Protein AF-A0A0F9YN33-F1 (afdb_monomer)

Structure (mmCIF, N/CA/C/O backbone):
data_AF-A0A0F9YN33-F1
#
_entry.id   AF-A0A0F9YN33-F1
#
loop_
_atom_site.group_PDB
_atom_site.id
_atom_site.type_symbol
_atom_site.label_atom_id
_atom_site.label_alt_id
_atom_site.label_comp_id
_atom_site.label_asym_id
_atom_site.label_entity_id
_atom_site.label_seq_id
_atom_site.pdbx_PDB_ins_code
_atom_site.Cartn_x
_atom_site.Cartn_y
_atom_site.Cartn_z
_atom_site.occupancy
_atom_site.B_iso_or_equiv
_atom_site.auth_seq_id
_atom_site.auth_comp_id
_atom_site.auth_asym_id
_atom_site.auth_atom_id
_atom_site.pdbx_PDB_model_num
ATOM 1 N N . MET A 1 1 ? -13.866 -19.639 -6.306 1.00 60.94 1 MET A N 1
ATOM 2 C CA . MET A 1 1 ? -13.387 -18.343 -5.799 1.00 60.94 1 MET A CA 1
ATOM 3 C C . MET A 1 1 ? -12.127 -18.036 -6.571 1.00 60.94 1 MET A C 1
ATOM 5 O O . MET A 1 1 ? -11.219 -18.865 -6.555 1.00 60.94 1 MET A O 1
ATOM 9 N N . GLY A 1 2 ? -12.135 -16.967 -7.358 1.00 69.94 2 GLY A N 1
ATOM 10 C CA . GLY A 1 2 ? -10.915 -16.456 -7.958 1.00 69.94 2 GLY A CA 1
ATOM 11 C C . GLY A 1 2 ? -10.079 -15.758 -6.890 1.00 69.94 2 GLY A C 1
ATOM 12 O O . GLY A 1 2 ? -10.547 -15.449 -5.798 1.00 69.94 2 GLY A O 1
ATOM 13 N N . TYR A 1 3 ? -8.806 -15.542 -7.192 1.00 72.69 3 TYR A N 1
ATOM 14 C CA . TYR A 1 3 ? -7.944 -14.744 -6.324 1.00 72.69 3 TYR A CA 1
ATOM 15 C C . TYR A 1 3 ? -8.376 -13.265 -6.312 1.00 72.69 3 TYR A C 1
ATOM 17 O O . TYR A 1 3 ? -8.314 -12.627 -5.275 1.00 72.69 3 TYR A O 1
ATOM 25 N N . TRP A 1 4 ? -8.877 -12.760 -7.445 1.00 75.88 4 TRP A N 1
ATOM 26 C CA . TRP A 1 4 ? -9.231 -11.352 -7.686 1.00 75.88 4 TRP A CA 1
ATOM 27 C C . TRP A 1 4 ? -10.620 -10.929 -7.185 1.00 75.88 4 TRP A C 1
ATOM 29 O O . TRP A 1 4 ? -10.984 -9.771 -7.305 1.00 75.88 4 TRP A O 1
ATOM 39 N N . ASP A 1 5 ? -11.430 -11.861 -6.688 1.00 83.75 5 ASP A N 1
ATOM 40 C CA . ASP A 1 5 ? -12.783 -11.599 -6.180 1.00 83.75 5 ASP A CA 1
ATOM 41 C C . ASP A 1 5 ? -12.972 -12.183 -4.771 1.00 83.75 5 ASP A C 1
ATOM 43 O O . ASP A 1 5 ? -14.092 -12.410 -4.305 1.00 83.75 5 ASP A O 1
ATOM 47 N N . ALA A 1 6 ? -11.869 -12.487 -4.085 1.00 83.56 6 ALA A N 1
ATOM 48 C CA . ALA A 1 6 ? -11.894 -13.182 -2.809 1.00 83.56 6 ALA A CA 1
ATOM 49 C C . ALA A 1 6 ? -12.526 -12.322 -1.703 1.00 83.56 6 ALA A C 1
ATOM 51 O O . ALA A 1 6 ? -13.324 -12.842 -0.918 1.00 83.56 6 ALA A O 1
ATOM 52 N N . THR A 1 7 ? -12.240 -11.015 -1.670 1.00 84.62 7 THR A N 1
ATOM 53 C CA . THR A 1 7 ? -12.867 -10.092 -0.707 1.00 84.62 7 THR A CA 1
ATOM 54 C C . THR A 1 7 ? -14.360 -9.947 -0.968 1.00 84.62 7 THR A C 1
ATOM 56 O O . THR A 1 7 ? -15.157 -10.096 -0.042 1.00 84.62 7 THR A O 1
ATOM 59 N N . ASP A 1 8 ? -14.753 -9.722 -2.221 1.00 86.50 8 ASP A N 1
ATOM 60 C CA . ASP A 1 8 ? -16.157 -9.531 -2.595 1.00 86.50 8 ASP A CA 1
ATOM 61 C C . ASP A 1 8 ? -16.991 -10.775 -2.293 1.00 86.50 8 ASP A C 1
ATOM 63 O O . ASP A 1 8 ? -18.063 -10.689 -1.691 1.00 86.50 8 ASP A O 1
ATOM 67 N N . ASN A 1 9 ? -16.469 -11.956 -2.629 1.00 87.81 9 ASN A N 1
ATOM 68 C CA . ASN A 1 9 ? -17.125 -13.217 -2.311 1.00 87.81 9 ASN A CA 1
ATOM 69 C C . ASN A 1 9 ? -17.228 -13.444 -0.791 1.00 87.81 9 ASN A C 1
ATOM 71 O O . ASN A 1 9 ? -18.247 -13.955 -0.319 1.00 87.81 9 ASN A O 1
ATOM 75 N N . PHE A 1 10 ? -16.207 -13.058 -0.011 1.00 88.75 10 PHE A N 1
ATOM 76 C CA . PHE A 1 10 ? -16.274 -13.122 1.452 1.00 88.75 10 PHE A CA 1
ATOM 77 C C . PHE A 1 10 ? -17.386 -12.213 1.987 1.00 88.75 10 PHE A C 1
ATOM 79 O O . PHE A 1 10 ? -18.245 -12.672 2.740 1.00 88.75 10 PHE A O 1
ATOM 86 N N . LEU A 1 11 ? -17.400 -10.945 1.564 1.00 88.06 11 LEU A N 1
ATOM 87 C CA . LEU A 1 11 ? -18.374 -9.948 2.008 1.00 88.06 11 LEU A CA 1
ATOM 88 C C . LEU A 1 11 ? -19.805 -10.322 1.604 1.00 88.06 11 LEU A C 1
ATOM 90 O O . LEU A 1 11 ? -20.734 -10.162 2.397 1.00 88.06 11 LEU A O 1
ATOM 94 N N . ALA A 1 12 ? -19.995 -10.882 0.409 1.00 90.88 12 ALA A N 1
ATOM 95 C CA . ALA A 1 12 ? -21.288 -11.400 -0.025 1.00 90.88 12 ALA A CA 1
ATOM 96 C C . ALA A 1 12 ? -21.786 -12.531 0.894 1.00 90.88 12 ALA A C 1
ATOM 98 O O . ALA A 1 12 ? -22.965 -12.566 1.252 1.00 90.88 12 ALA A O 1
ATOM 99 N N . GLY A 1 13 ? -20.891 -13.426 1.325 1.00 90.31 13 GLY A N 1
ATOM 100 C CA . GLY A 1 13 ? -21.218 -14.527 2.236 1.00 90.31 13 GLY A CA 1
ATOM 101 C C . GLY A 1 13 ? -21.436 -14.106 3.694 1.00 90.31 13 GLY A C 1
ATOM 102 O O . GLY A 1 13 ? -22.156 -14.782 4.429 1.00 90.31 13 G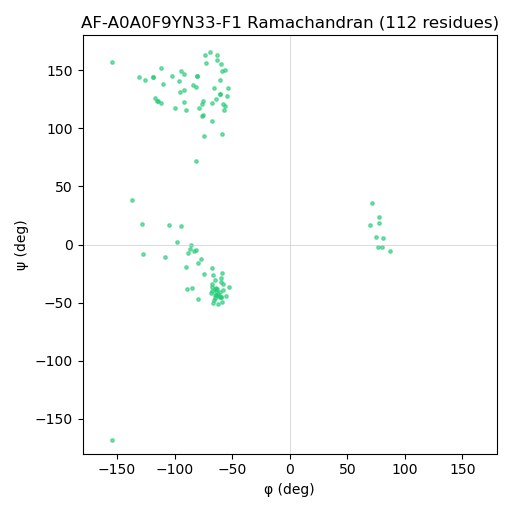LY A O 1
ATOM 103 N N . SER A 1 14 ? -20.846 -12.992 4.126 1.00 88.75 14 SER A N 1
ATOM 104 C CA . SER A 1 14 ? -20.881 -12.517 5.516 1.00 88.75 14 SER A CA 1
ATOM 105 C C . SER A 1 14 ? -21.937 -11.438 5.789 1.00 88.75 14 SER A C 1
ATOM 107 O O . SER A 1 14 ? -22.035 -10.940 6.916 1.00 88.75 14 SER A O 1
ATOM 109 N N . GLY A 1 15 ? -22.734 -11.067 4.781 1.00 90.31 15 GLY A N 1
ATOM 110 C CA . GLY A 1 15 ? -23.710 -9.980 4.884 1.00 90.31 15 GLY A CA 1
ATOM 111 C C . GLY A 1 15 ? -23.053 -8.599 4.950 1.00 90.31 15 GLY A C 1
ATOM 112 O O . GLY A 1 15 ? -23.526 -7.731 5.680 1.00 90.31 15 GLY A O 1
ATOM 113 N N . GLY A 1 16 ? -21.943 -8.419 4.231 1.00 86.31 16 GLY A N 1
ATOM 114 C CA . GLY A 1 16 ? -21.188 -7.169 4.143 1.00 86.31 16 GLY A CA 1
ATOM 115 C C . GLY A 1 16 ? -20.240 -6.914 5.312 1.00 86.31 16 GLY A C 1
ATOM 116 O O . GLY A 1 16 ? -19.654 -5.839 5.377 1.00 86.31 16 GLY A O 1
ATOM 117 N N . ARG A 1 17 ? -20.083 -7.873 6.232 1.00 88.25 17 ARG A N 1
ATOM 118 C CA . ARG A 1 17 ? -19.192 -7.727 7.389 1.00 88.25 17 ARG A CA 1
ATOM 119 C C . ARG A 1 17 ? -17.832 -8.353 7.156 1.00 88.25 17 ARG A C 1
ATOM 121 O O . ARG A 1 17 ? -17.731 -9.455 6.619 1.00 88.25 17 ARG A O 1
ATOM 128 N N . GLY A 1 18 ? -16.785 -7.701 7.626 1.00 87.38 18 GLY A N 1
ATOM 129 C CA . GLY A 1 18 ? -15.458 -8.290 7.633 1.00 87.38 18 GLY A CA 1
ATOM 130 C C . GLY A 1 18 ? -15.316 -9.447 8.636 1.00 87.38 18 GLY A C 1
ATOM 131 O O . GLY A 1 18 ? -16.154 -9.640 9.526 1.00 87.38 18 GLY A O 1
ATOM 132 N N . PRO A 1 19 ? -14.246 -10.249 8.514 1.00 90.00 19 PRO A N 1
ATOM 133 C CA . PRO A 1 19 ? -13.891 -11.255 9.505 1.00 90.00 19 PRO A CA 1
ATOM 134 C C . PRO A 1 19 ? -13.562 -10.602 10.854 1.00 90.00 19 PRO A C 1
ATOM 136 O O . PRO A 1 19 ? -13.200 -9.428 10.934 1.00 90.00 19 PRO A O 1
ATOM 139 N N . ARG A 1 20 ? -13.640 -11.380 11.937 1.00 88.81 20 ARG A N 1
ATOM 140 C CA . ARG A 1 20 ? -13.180 -10.931 13.258 1.00 88.81 20 ARG A CA 1
ATOM 141 C C . ARG A 1 20 ? -11.669 -11.099 13.378 1.00 88.81 20 ARG A C 1
ATOM 143 O O . ARG A 1 20 ? -11.132 -12.150 13.037 1.00 88.81 20 ARG A O 1
ATOM 150 N N . CYS A 1 21 ? -10.997 -10.090 13.915 1.00 83.44 21 CYS A N 1
ATOM 151 C CA . CYS A 1 21 ? -9.581 -10.155 14.228 1.00 83.44 21 CYS A CA 1
ATOM 152 C C . CYS A 1 21 ? -9.329 -11.219 15.306 1.00 83.44 21 CYS A C 1
ATOM 154 O O . CYS A 1 21 ? -9.905 -11.123 16.392 1.00 83.44 21 CYS A O 1
ATOM 156 N N 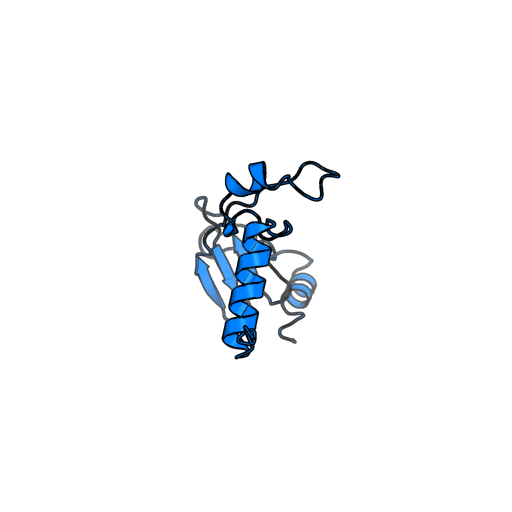. PRO A 1 22 ? -8.436 -12.196 15.079 1.00 80.50 22 PRO A N 1
ATOM 157 C CA . PRO A 1 22 ? -8.140 -13.232 16.067 1.00 80.50 22 PRO A CA 1
ATOM 158 C C . PRO A 1 22 ? -7.431 -12.690 17.318 1.00 80.50 22 PRO A C 1
ATOM 160 O O . PRO A 1 22 ? -7.456 -13.338 18.359 1.00 80.50 22 PRO A O 1
ATOM 163 N N . ALA A 1 23 ? -6.804 -11.510 17.240 1.00 79.44 23 ALA A N 1
ATOM 164 C CA . ALA A 1 23 ? -6.074 -10.921 18.361 1.00 79.44 23 ALA A CA 1
ATOM 165 C C . ALA A 1 23 ? -6.965 -10.118 19.324 1.00 79.44 23 ALA A C 1
ATOM 167 O O . ALA A 1 23 ? -6.722 -10.143 20.528 1.00 79.44 23 ALA A O 1
ATOM 168 N N . CYS A 1 24 ? -7.965 -9.387 18.821 1.00 83.25 24 CYS A N 1
ATOM 169 C CA . CYS A 1 24 ? -8.802 -8.503 19.648 1.00 83.25 24 CYS A CA 1
ATOM 170 C C . CYS A 1 24 ? -10.312 -8.731 19.513 1.00 83.25 24 CYS A C 1
ATOM 172 O O . CYS A 1 24 ? -11.075 -8.122 20.253 1.00 83.25 24 CYS A O 1
ATOM 174 N N . GLY A 1 25 ? -10.758 -9.563 18.571 1.00 86.50 25 GLY A N 1
ATOM 175 C CA . GLY A 1 25 ? -12.174 -9.829 18.319 1.00 86.50 25 GLY A CA 1
ATOM 176 C C . GLY A 1 25 ? -12.927 -8.734 17.556 1.00 86.50 25 GLY A C 1
ATOM 177 O O . GLY A 1 25 ? -14.104 -8.927 17.260 1.00 86.50 25 GLY A O 1
ATOM 178 N N . GLU A 1 26 ? -12.295 -7.613 17.202 1.00 86.75 26 GLU A N 1
ATOM 179 C CA . GLU A 1 26 ? -12.938 -6.541 16.425 1.00 86.75 26 GLU A CA 1
ATOM 180 C C . GLU A 1 26 ? -13.147 -6.925 14.960 1.00 86.75 26 GLU A C 1
ATOM 182 O O . GLU A 1 26 ? -12.461 -7.798 14.431 1.00 86.75 26 GLU A O 1
ATOM 187 N N . GLU A 1 27 ? -14.112 -6.286 14.304 1.00 86.00 27 GLU A N 1
ATOM 188 C CA . GLU A 1 27 ? -14.304 -6.443 12.861 1.00 86.00 27 GLU A CA 1
ATOM 189 C C . GLU A 1 27 ? -13.105 -5.867 12.092 1.00 86.00 27 GLU A C 1
ATOM 191 O O . GLU A 1 27 ? -1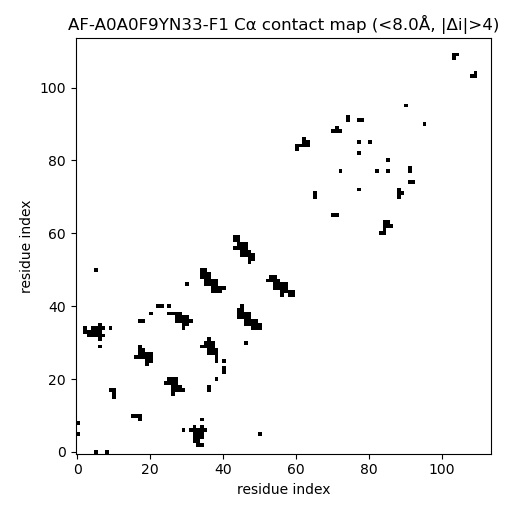2.585 -4.799 12.422 1.00 86.00 27 GLU A O 1
ATOM 196 N N . MET A 1 28 ? -12.631 -6.614 11.097 1.00 87.06 28 MET A N 1
ATOM 197 C CA . MET A 1 28 ? -11.556 -6.195 10.201 1.00 87.06 28 MET A CA 1
ATOM 198 C C . MET A 1 28 ? -12.137 -5.564 8.939 1.00 87.06 28 MET A C 1
ATOM 200 O O . MET A 1 28 ? -13.201 -5.965 8.480 1.00 87.06 28 MET A O 1
ATOM 204 N N . PHE A 1 29 ? -11.428 -4.611 8.345 1.00 88.12 29 PHE A N 1
ATOM 205 C CA . PHE A 1 29 ? -11.883 -3.905 7.146 1.00 88.12 29 PHE A CA 1
ATOM 206 C C . PHE A 1 29 ? -11.173 -4.444 5.906 1.00 88.12 29 PHE A C 1
ATOM 208 O O . PHE A 1 29 ? -10.007 -4.816 6.016 1.00 88.12 29 PHE A O 1
ATOM 215 N N . PRO A 1 30 ? -11.827 -4.514 4.739 1.00 86.50 30 PRO A N 1
ATOM 216 C CA . PRO A 1 30 ? -11.162 -4.942 3.513 1.00 86.50 30 PRO A CA 1
ATOM 217 C C . PRO A 1 30 ? -10.003 -3.994 3.168 1.00 86.50 30 PRO A C 1
ATOM 219 O O . PRO A 1 30 ? -10.165 -2.775 3.185 1.00 86.50 30 PRO A O 1
ATOM 222 N N . GLU A 1 31 ? -8.825 -4.561 2.906 1.00 84.50 31 GLU A N 1
ATOM 223 C CA . GLU A 1 31 ? -7.638 -3.833 2.437 1.00 84.50 31 GLU A CA 1
ATOM 224 C C . GLU A 1 31 ? -7.610 -3.770 0.902 1.00 84.50 31 GLU A C 1
ATOM 226 O O . GLU A 1 31 ? -7.221 -2.753 0.333 1.00 84.50 31 GLU A O 1
ATOM 231 N N . ASP A 1 32 ? -8.026 -4.852 0.239 1.00 78.88 32 ASP A N 1
ATOM 232 C CA . ASP A 1 32 ? -8.096 -4.978 -1.218 1.00 78.88 32 ASP A CA 1
ATOM 233 C C . ASP A 1 32 ? -9.157 -6.008 -1.651 1.00 78.88 32 ASP A C 1
ATOM 235 O O . ASP A 1 32 ? -9.962 -6.451 -0.835 1.00 78.88 32 ASP A O 1
ATOM 239 N N . ASP A 1 33 ? -9.161 -6.396 -2.927 1.00 79.44 33 ASP A N 1
ATOM 240 C CA . ASP A 1 33 ? -10.041 -7.391 -3.556 1.00 79.44 33 ASP A CA 1
ATOM 241 C C . ASP A 1 33 ? -9.540 -8.855 -3.451 1.00 79.44 33 ASP A C 1
ATOM 243 O O . ASP A 1 33 ? -10.271 -9.794 -3.784 1.00 79.44 33 ASP A O 1
ATOM 247 N N . HIS A 1 34 ? -8.347 -9.086 -2.888 1.00 80.62 34 HIS A N 1
ATOM 248 C CA . HIS A 1 34 ? -7.674 -10.394 -2.827 1.00 80.62 34 HIS A CA 1
ATOM 249 C C . HIS A 1 34 ? -7.913 -11.196 -1.543 1.00 80.62 34 HIS A C 1
ATOM 251 O O . HIS A 1 34 ? -7.182 -12.140 -1.241 1.00 80.62 34 HIS A O 1
ATOM 257 N N . GLY A 1 35 ? -8.919 -10.837 -0.753 1.00 82.69 35 GLY A N 1
ATOM 258 C CA . GLY A 1 35 ? -9.188 -11.463 0.536 1.00 82.69 35 GLY A CA 1
ATOM 259 C C . GLY A 1 35 ? -8.253 -10.978 1.644 1.00 82.69 35 GLY A C 1
ATOM 260 O O . GLY A 1 35 ? -8.058 -11.687 2.633 1.00 82.69 35 GLY A O 1
ATOM 261 N N . ARG A 1 36 ? -7.661 -9.784 1.520 1.00 84.25 36 ARG A N 1
ATOM 262 C CA . ARG A 1 36 ? -6.882 -9.186 2.609 1.00 84.25 36 ARG A CA 1
ATOM 263 C C . ARG A 1 36 ? -7.741 -8.228 3.416 1.00 84.25 36 ARG A C 1
ATOM 265 O O . ARG A 1 36 ? -8.409 -7.352 2.874 1.00 84.25 36 ARG A O 1
ATOM 272 N N . PHE A 1 37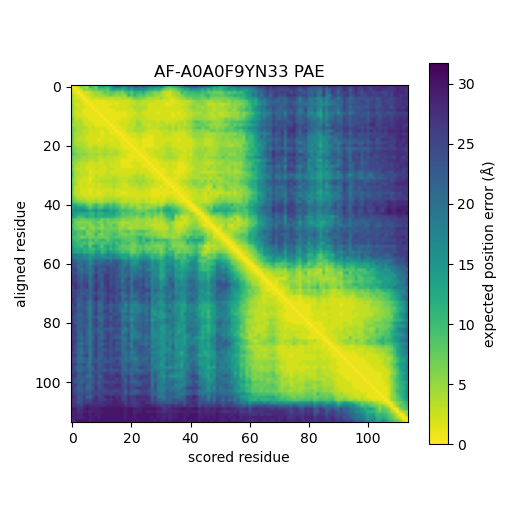 ? -7.697 -8.388 4.733 1.00 87.81 37 PHE A N 1
ATOM 273 C CA . PHE A 1 37 ? -8.422 -7.565 5.692 1.00 87.81 37 PHE A CA 1
ATOM 274 C C . PHE A 1 37 ? -7.465 -6.989 6.729 1.00 87.81 37 PHE A C 1
ATOM 276 O O . PHE A 1 37 ? -6.553 -7.669 7.187 1.00 87.81 37 PHE A O 1
ATOM 283 N N . ILE A 1 38 ? -7.683 -5.747 7.144 1.00 84.75 38 ILE A N 1
ATOM 284 C CA . ILE A 1 38 ? -6.844 -5.043 8.108 1.00 84.75 38 ILE A CA 1
ATOM 285 C C . ILE A 1 38 ? -7.557 -4.851 9.450 1.00 84.75 38 ILE A C 1
ATOM 287 O O . ILE A 1 38 ? -8.735 -4.496 9.518 1.00 84.75 38 ILE A O 1
ATOM 291 N N . CYS A 1 39 ? -6.816 -5.053 10.540 1.00 83.69 39 CYS A N 1
ATOM 292 C CA . CYS A 1 39 ? -7.219 -4.703 11.899 1.00 83.69 39 CYS A CA 1
ATOM 293 C C . CYS A 1 39 ? -6.258 -3.671 12.508 1.00 83.69 39 CYS A C 1
ATOM 295 O O . CYS A 1 39 ? -5.047 -3.746 12.302 1.00 83.69 39 CYS A O 1
ATOM 297 N N . PHE A 1 40 ? -6.783 -2.748 13.320 1.00 76.81 40 PHE A N 1
ATOM 298 C CA . PHE A 1 40 ? -6.008 -1.691 13.989 1.00 76.81 40 PHE A CA 1
ATOM 299 C C . PHE A 1 40 ? -5.783 -1.926 15.491 1.00 76.81 40 PHE A C 1
ATOM 301 O O . PHE A 1 40 ? -5.442 -0.999 16.234 1.00 76.81 40 PHE A O 1
ATOM 308 N N . CYS A 1 41 ? -5.976 -3.153 15.976 1.00 75.81 41 CYS A N 1
ATOM 309 C CA . CYS A 1 41 ? -5.792 -3.461 17.388 1.00 75.81 41 CYS A CA 1
ATOM 310 C C . CYS A 1 41 ? -4.350 -3.194 17.852 1.00 75.81 41 CYS A C 1
ATOM 312 O O . CYS A 1 41 ? -3.384 -3.648 17.237 1.00 75.81 41 CYS A O 1
ATOM 314 N N . GLY A 1 42 ? -4.193 -2.453 18.953 1.00 66.75 42 GLY A N 1
ATOM 315 C CA . GLY A 1 42 ? -2.874 -2.094 19.489 1.00 66.75 42 GLY A CA 1
ATOM 316 C C . GLY A 1 42 ? -2.153 -0.966 18.736 1.00 66.75 42 GLY A C 1
ATOM 317 O O . GLY A 1 42 ? -0.938 -0.837 18.865 1.00 66.75 42 GLY A O 1
ATOM 318 N N . GLY A 1 43 ? -2.870 -0.160 17.941 1.00 65.62 43 GLY A N 1
ATOM 319 C CA . GLY A 1 43 ? -2.343 1.064 17.319 1.00 65.62 43 GLY A CA 1
ATOM 320 C C . GLY A 1 43 ? -1.506 0.853 16.050 1.00 65.62 43 GLY A C 1
ATOM 321 O O . GLY A 1 43 ? -1.106 1.828 15.411 1.00 65.62 43 GLY A O 1
ATOM 322 N N . ARG A 1 44 ? -1.279 -0.397 15.631 1.00 67.06 44 ARG A N 1
ATOM 323 C CA . ARG A 1 44 ? -0.580 -0.765 14.388 1.00 67.06 44 ARG A CA 1
ATOM 324 C C . ARG A 1 44 ? -1.515 -1.557 13.474 1.00 67.06 44 ARG A C 1
ATOM 326 O O . ARG A 1 44 ? -2.359 -2.300 13.965 1.00 67.06 44 ARG A O 1
ATOM 333 N N . GLY A 1 45 ? -1.391 -1.356 12.161 1.00 69.50 45 GLY A N 1
ATOM 334 C CA . GLY A 1 45 ? -2.171 -2.097 11.168 1.00 69.50 45 GLY A CA 1
ATOM 335 C C . GLY A 1 45 ? -1.629 -3.517 11.017 1.00 69.50 45 GLY A C 1
ATOM 336 O O . GLY A 1 45 ? -0.443 -3.698 10.745 1.00 69.50 45 GLY A O 1
ATOM 337 N N . LYS A 1 46 ? -2.478 -4.523 11.216 1.00 75.38 46 LYS A N 1
ATOM 338 C CA . LYS A 1 46 ? -2.163 -5.929 10.933 1.00 75.38 46 LYS A CA 1
ATOM 339 C C . LYS A 1 46 ? -3.069 -6.414 9.816 1.00 75.38 46 LYS A C 1
ATOM 341 O O . LYS A 1 46 ? -4.288 -6.344 9.965 1.00 75.38 46 LYS A O 1
ATOM 346 N N . THR A 1 47 ? -2.475 -6.903 8.735 1.00 76.19 47 THR A N 1
ATOM 347 C CA . THR A 1 47 ? -3.220 -7.510 7.634 1.00 76.19 47 THR A CA 1
ATOM 348 C C . THR A 1 47 ? -3.345 -9.007 7.858 1.00 76.19 47 THR A C 1
ATOM 350 O O . THR A 1 47 ? -2.370 -9.699 8.154 1.00 76.19 47 THR A O 1
ATOM 353 N N . HIS A 1 48 ? -4.562 -9.493 7.682 1.00 75.38 48 HIS A N 1
ATOM 354 C CA . HIS A 1 48 ? -4.960 -10.884 7.714 1.00 75.38 48 HIS A CA 1
ATOM 355 C C . HIS A 1 48 ? -5.427 -11.283 6.316 1.00 75.38 48 HIS A C 1
ATOM 357 O O . HIS A 1 48 ? -6.331 -10.664 5.757 1.00 75.38 48 HIS A O 1
ATOM 363 N N . ASP A 1 49 ? -4.808 -12.307 5.751 1.00 72.69 49 ASP A N 1
ATOM 364 C CA . ASP A 1 49 ? -5.239 -12.916 4.499 1.00 72.69 49 ASP A CA 1
ATOM 365 C C . ASP A 1 49 ? -6.225 -14.045 4.828 1.00 72.69 49 ASP A C 1
ATOM 367 O O . ASP A 1 49 ? -5.872 -15.011 5.507 1.00 72.69 49 ASP A O 1
ATOM 371 N N . VAL A 1 50 ? -7.483 -13.917 4.395 1.00 69.62 50 VAL A N 1
ATOM 372 C CA . VAL A 1 50 ? -8.509 -14.942 4.657 1.00 69.62 50 VAL A CA 1
ATOM 373 C C . VAL A 1 50 ? -8.414 -16.142 3.719 1.00 69.62 50 VAL A C 1
ATOM 375 O O . VAL A 1 50 ? -8.998 -17.182 4.014 1.00 69.62 50 VAL A O 1
ATOM 378 N N . VAL A 1 51 ? -7.690 -16.017 2.605 1.00 69.94 51 VAL A N 1
ATOM 379 C CA . VAL A 1 51 ? -7.461 -17.101 1.644 1.00 69.94 51 VAL A CA 1
ATOM 380 C C . VAL A 1 51 ? -6.360 -18.023 2.159 1.00 69.94 51 VAL A C 1
ATOM 382 O O . VAL A 1 51 ? -6.529 -19.241 2.155 1.00 69.94 51 VAL A O 1
ATOM 385 N N . SER A 1 52 ? -5.247 -17.454 2.627 1.00 71.06 52 SER A N 1
ATOM 386 C CA . SER A 1 52 ? -4.117 -18.226 3.164 1.00 71.06 52 SER A CA 1
ATOM 387 C C . SER A 1 52 ? -4.204 -18.490 4.671 1.00 71.06 52 SER A C 1
ATOM 389 O O . SER A 1 52 ? -3.555 -19.410 5.171 1.00 71.06 52 SER A O 1
ATOM 391 N N . GLY A 1 53 ? -5.002 -17.713 5.410 1.00 67.62 53 GLY A N 1
ATOM 392 C CA . GLY A 1 53 ? -5.060 -17.748 6.874 1.00 67.62 53 GLY A CA 1
ATOM 393 C C . GLY A 1 53 ? -3.857 -17.081 7.556 1.00 67.62 53 GLY A C 1
ATOM 394 O O . GLY A 1 53 ? -3.718 -17.166 8.779 1.00 67.62 53 GLY A O 1
ATOM 395 N N . GLU A 1 54 ?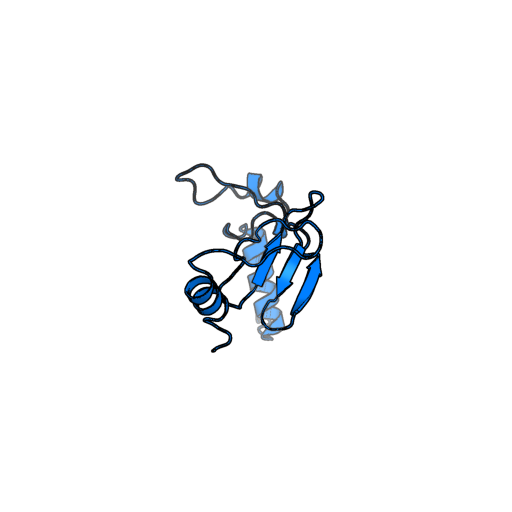 -2.973 -16.433 6.794 1.00 72.19 54 GLU A N 1
ATOM 396 C CA . GLU A 1 54 ? -1.759 -15.806 7.307 1.00 72.19 54 GLU A CA 1
ATOM 397 C C . GLU A 1 54 ? -2.045 -14.429 7.932 1.00 72.19 54 GLU A C 1
ATOM 399 O O . GLU A 1 54 ? -2.891 -13.661 7.473 1.00 72.19 54 GLU A O 1
ATOM 404 N N . THR A 1 55 ? -1.312 -14.093 8.997 1.00 70.06 55 THR A N 1
ATOM 405 C CA . THR A 1 55 ? -1.327 -12.759 9.614 1.00 70.06 55 THR A CA 1
ATOM 406 C C . THR A 1 55 ? 0.050 -12.127 9.499 1.00 70.06 55 THR A C 1
ATOM 408 O O . THR A 1 55 ? 1.025 -12.696 9.986 1.00 70.06 55 THR A O 1
ATOM 411 N N . ARG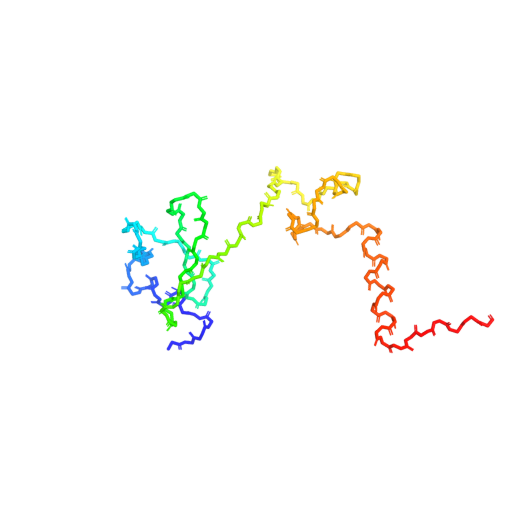 A 1 56 ? 0.123 -10.914 8.945 1.00 70.19 56 ARG A N 1
ATOM 412 C CA . ARG A 1 56 ? 1.370 -10.151 8.823 1.00 70.19 56 ARG A CA 1
ATOM 413 C C . ARG A 1 56 ? 1.216 -8.715 9.312 1.00 70.19 56 ARG A C 1
ATOM 415 O O . ARG A 1 56 ? 0.177 -8.078 9.142 1.00 70.19 56 ARG A O 1
ATOM 422 N N . GLU A 1 57 ? 2.271 -8.198 9.933 1.00 63.44 57 GLU A N 1
ATOM 423 C CA . GLU A 1 57 ? 2.358 -6.781 10.282 1.00 63.44 57 GLU A CA 1
ATOM 424 C C . GLU A 1 57 ? 2.731 -6.000 9.022 1.00 63.44 57 GLU A C 1
ATOM 426 O O . GLU A 1 57 ? 3.794 -6.227 8.445 1.00 63.44 57 GLU A O 1
ATOM 431 N N . ILE A 1 58 ? 1.846 -5.106 8.580 1.00 58.78 58 ILE A N 1
ATOM 432 C CA . ILE A 1 58 ? 2.152 -4.205 7.472 1.00 58.78 58 ILE A CA 1
ATOM 433 C C . ILE A 1 58 ? 2.543 -2.865 8.089 1.00 58.78 58 ILE A C 1
ATOM 435 O O . ILE A 1 58 ? 1.726 -2.258 8.792 1.00 58.78 58 ILE A O 1
ATOM 439 N N . PRO A 1 59 ? 3.784 -2.388 7.880 1.00 55.75 59 PRO A N 1
ATOM 440 C CA . PRO A 1 59 ? 4.157 -1.065 8.340 1.00 55.75 59 PRO A CA 1
ATOM 441 C C . PRO A 1 59 ? 3.207 -0.046 7.709 1.00 55.75 59 PRO A C 1
ATOM 443 O O . PRO A 1 59 ? 3.096 0.048 6.487 1.00 55.75 59 PRO A O 1
ATOM 446 N N . ARG A 1 60 ? 2.501 0.712 8.557 1.00 54.12 60 ARG A N 1
ATOM 447 C CA . ARG A 1 60 ? 1.697 1.840 8.091 1.00 54.12 60 ARG A CA 1
ATOM 448 C C . ARG A 1 60 ? 2.655 2.895 7.582 1.00 54.12 60 ARG A C 1
ATOM 450 O O . ARG A 1 60 ? 3.327 3.543 8.377 1.00 54.12 60 ARG A O 1
ATOM 457 N N . ILE A 1 61 ? 2.713 3.037 6.268 1.00 57.00 61 ILE A N 1
ATOM 458 C CA . ILE A 1 61 ? 3.382 4.157 5.631 1.00 57.00 61 ILE A CA 1
ATOM 459 C C . ILE A 1 61 ? 2.435 5.351 5.792 1.00 57.00 61 ILE A C 1
ATOM 461 O O . ILE A 1 61 ? 1.343 5.302 5.219 1.00 57.00 61 ILE A O 1
ATOM 465 N N . PRO A 1 62 ? 2.767 6.365 6.616 1.00 57.84 62 PRO A N 1
ATOM 466 C CA . PRO A 1 62 ? 1.898 7.519 6.808 1.00 57.84 62 PRO A CA 1
ATOM 467 C C . PRO A 1 62 ? 1.640 8.164 5.450 1.00 57.84 62 PRO A C 1
ATOM 469 O O . PRO A 1 62 ? 2.582 8.609 4.803 1.00 57.84 62 PRO A O 1
ATOM 472 N N . GLN A 1 63 ? 0.390 8.165 4.995 1.00 67.12 63 GLN A N 1
ATOM 473 C CA . GLN A 1 63 ? 0.027 8.833 3.751 1.00 67.12 63 GLN A CA 1
ATOM 474 C C . GLN A 1 63 ? -0.212 10.310 4.046 1.00 67.12 63 GLN A C 1
ATOM 476 O O . GLN A 1 63 ? -0.836 10.656 5.050 1.00 67.12 63 GLN A O 1
ATOM 481 N N . VAL A 1 64 ? 0.290 11.179 3.176 1.00 74.44 64 VAL A N 1
ATOM 482 C CA . VAL A 1 64 ? -0.100 12.587 3.185 1.00 74.44 64 VAL A CA 1
ATOM 483 C C . VAL A 1 64 ? -1.493 12.694 2.573 1.00 74.44 64 VAL A C 1
ATOM 485 O O . VAL A 1 64 ? -1.672 12.453 1.380 1.00 74.44 64 VAL A O 1
ATOM 488 N N . GLU A 1 65 ? -2.482 13.029 3.400 1.00 70.56 65 GLU A N 1
ATOM 489 C CA . GLU A 1 65 ? -3.832 13.347 2.936 1.00 70.56 65 GLU A CA 1
ATOM 490 C C . GLU A 1 65 ? -3.840 14.758 2.343 1.00 70.56 65 GLU A C 1
ATOM 492 O O . GLU A 1 65 ? -3.501 15.734 3.017 1.00 70.56 65 GLU A O 1
ATOM 497 N N . LEU A 1 66 ? -4.210 14.863 1.067 1.00 72.94 66 LEU A N 1
ATOM 498 C CA . LEU A 1 66 ? -4.404 16.153 0.422 1.00 72.94 66 LEU A CA 1
ATOM 499 C C . LEU A 1 66 ? -5.782 16.729 0.781 1.00 72.94 66 LEU A C 1
ATOM 501 O O . LEU A 1 66 ? -6.750 15.970 0.877 1.00 72.94 66 LEU A O 1
ATOM 505 N N . PRO A 1 67 ? -5.905 18.060 0.936 1.00 75.31 67 PRO A N 1
ATOM 506 C CA . PRO A 1 67 ? -7.205 18.708 1.043 1.00 75.31 67 PRO A CA 1
ATOM 507 C C . PRO A 1 67 ? -8.098 18.382 -0.160 1.00 75.31 67 PRO A C 1
ATOM 509 O O . PRO A 1 67 ? -7.616 18.188 -1.277 1.00 75.31 67 PRO A O 1
ATOM 512 N N . GLU A 1 68 ? -9.412 18.370 0.055 1.00 66.81 68 GLU A N 1
ATOM 513 C CA . GLU A 1 68 ? -10.384 18.096 -1.004 1.00 66.81 68 GLU A CA 1
ATOM 514 C C . GLU A 1 68 ? -10.191 19.048 -2.201 1.00 66.81 68 GLU A C 1
ATOM 516 O O . GLU A 1 68 ? -10.112 20.268 -2.046 1.00 66.81 68 GLU A O 1
ATOM 521 N N . GLY A 1 69 ? -10.081 18.480 -3.407 1.00 77.31 69 GLY A N 1
ATOM 522 C CA . GLY A 1 69 ? -9.840 19.224 -4.648 1.00 77.31 69 GLY A CA 1
ATOM 523 C C . GLY A 1 69 ? -8.367 19.493 -4.978 1.00 77.31 69 GLY A C 1
ATOM 524 O O . GLY A 1 69 ? -8.079 19.976 -6.073 1.00 77.31 69 GLY A O 1
ATOM 525 N N . VAL A 1 70 ? -7.429 19.149 -4.092 1.00 81.25 70 VAL A N 1
ATOM 526 C CA . VAL A 1 70 ? -5.990 19.218 -4.371 1.00 81.25 70 VAL A CA 1
ATOM 527 C C . VAL A 1 70 ? -5.528 17.869 -4.913 1.00 81.25 70 VAL A C 1
ATOM 529 O O . VAL A 1 70 ? -5.693 16.838 -4.269 1.00 81.25 70 VAL A O 1
ATOM 532 N N . THR A 1 71 ? -4.951 17.869 -6.114 1.00 82.44 71 THR A N 1
ATOM 533 C CA . THR A 1 71 ? -4.467 16.647 -6.784 1.00 82.44 71 THR A CA 1
ATOM 534 C C . THR A 1 71 ? -2.946 16.548 -6.829 1.00 82.44 71 THR A C 1
ATOM 536 O O . THR A 1 71 ? -2.418 15.512 -7.224 1.00 82.44 71 THR A O 1
ATOM 539 N N . ASP A 1 72 ? -2.236 17.624 -6.481 1.00 88.62 72 ASP A N 1
ATOM 540 C CA . ASP A 1 72 ? -0.779 17.669 -6.501 1.00 88.62 72 ASP A CA 1
ATOM 541 C C . ASP A 1 72 ? -0.221 18.703 -5.511 1.00 88.62 72 ASP A C 1
ATOM 543 O O . ASP A 1 72 ? -0.900 19.669 -5.162 1.00 88.62 72 ASP A O 1
ATOM 547 N N . LEU A 1 73 ? 1.031 18.504 -5.102 1.00 86.19 73 LEU A N 1
ATOM 548 C CA . LEU A 1 73 ? 1.816 19.435 -4.296 1.00 86.19 73 LEU A CA 1
ATOM 549 C C . LEU A 1 73 ? 2.981 20.020 -5.113 1.00 86.19 73 LEU A C 1
ATOM 551 O O . LEU A 1 73 ? 3.516 19.347 -6.000 1.00 86.19 73 LEU A O 1
ATOM 555 N N . PRO A 1 74 ? 3.448 21.238 -4.796 1.00 91.00 74 PRO A N 1
ATOM 556 C CA . PRO A 1 74 ? 4.686 21.768 -5.355 1.00 91.00 74 PRO A CA 1
ATOM 557 C C . PRO A 1 74 ? 5.895 20.878 -5.025 1.00 91.00 74 PRO A C 1
ATOM 559 O O . PRO A 1 74 ? 5.969 20.274 -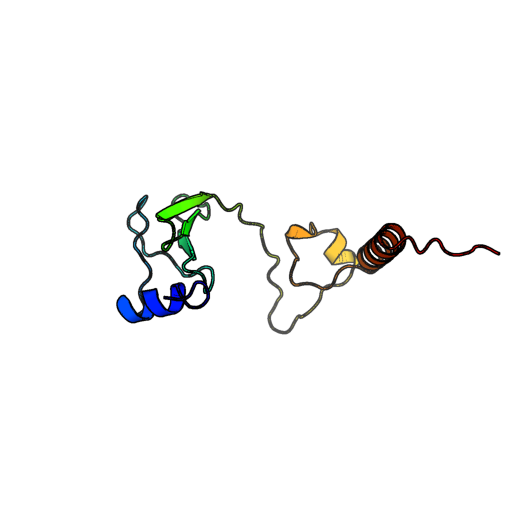3.953 1.00 91.00 74 PRO A O 1
ATOM 562 N N . ASP A 1 75 ? 6.897 20.848 -5.910 1.00 92.62 75 ASP A N 1
ATOM 563 C CA . ASP A 1 75 ? 8.112 20.038 -5.713 1.00 92.62 75 ASP A CA 1
ATOM 564 C C . ASP A 1 75 ? 8.866 20.389 -4.419 1.00 92.62 75 ASP A C 1
ATOM 566 O O . ASP A 1 75 ? 9.432 19.507 -3.778 1.00 92.62 75 ASP A O 1
ATOM 570 N N . GLU A 1 76 ? 8.852 21.659 -4.003 1.00 92.56 76 GLU A N 1
ATOM 571 C CA . GLU A 1 76 ? 9.439 22.097 -2.730 1.00 92.56 76 GLU A CA 1
ATOM 572 C C . GLU A 1 76 ? 8.789 21.402 -1.528 1.00 92.56 76 GLU A C 1
ATOM 574 O O . GLU A 1 76 ? 9.483 20.869 -0.663 1.00 92.56 76 GLU A O 1
ATOM 579 N N . GLU A 1 77 ? 7.461 21.325 -1.516 1.00 87.62 77 GLU A N 1
ATOM 580 C CA . GLU A 1 77 ? 6.703 20.669 -0.455 1.00 87.62 77 GLU A CA 1
ATOM 581 C C . GLU A 1 77 ? 6.920 19.151 -0.483 1.00 87.62 77 GLU A C 1
ATOM 583 O O . GLU A 1 77 ? 7.200 18.537 0.550 1.00 87.62 77 GLU A O 1
ATOM 588 N N . LYS A 1 78 ? 6.932 18.544 -1.676 1.00 89.56 78 LYS A N 1
ATOM 589 C CA . LYS A 1 78 ? 7.232 17.115 -1.857 1.00 89.56 78 LYS A CA 1
ATOM 590 C C . LYS A 1 78 ? 8.614 16.714 -1.349 1.00 89.56 78 LYS A C 1
ATOM 592 O O . LYS A 1 78 ? 8.758 15.586 -0.888 1.00 89.56 78 LYS A O 1
ATOM 597 N N . ARG A 1 79 ? 9.624 17.591 -1.408 1.00 87.81 79 ARG A N 1
ATOM 598 C CA . ARG A 1 79 ? 10.966 17.307 -0.856 1.00 87.81 79 ARG A CA 1
ATOM 599 C C . ARG A 1 79 ? 10.967 17.188 0.667 1.00 87.81 79 ARG A C 1
ATOM 601 O O . ARG A 1 79 ? 11.810 16.482 1.211 1.00 87.81 79 ARG A O 1
ATOM 608 N N . SER A 1 80 ? 10.026 17.838 1.351 1.00 89.06 80 SER A N 1
ATOM 609 C CA . SER A 1 80 ? 9.868 17.704 2.806 1.00 89.06 80 SER A CA 1
ATOM 610 C C . SER A 1 80 ? 9.176 16.396 3.221 1.00 89.06 80 SER A C 1
ATOM 612 O O . SER A 1 80 ? 9.208 16.015 4.391 1.00 89.06 80 SER A O 1
ATOM 614 N N . ILE A 1 81 ? 8.582 15.685 2.256 1.00 83.50 81 ILE A N 1
ATOM 615 C CA . ILE A 1 81 ? 7.806 14.463 2.456 1.00 83.50 81 ILE A CA 1
ATOM 616 C C . ILE A 1 81 ? 8.575 13.284 1.856 1.00 83.50 81 ILE A C 1
ATOM 618 O O . ILE A 1 81 ? 8.848 13.238 0.655 1.00 83.50 81 ILE A O 1
ATOM 622 N N . HIS A 1 82 ? 8.884 12.283 2.684 1.00 82.31 82 HIS A N 1
ATOM 623 C CA . HIS A 1 82 ? 9.542 11.065 2.214 1.00 82.31 82 HIS A CA 1
ATOM 624 C C . HIS A 1 82 ? 8.750 10.436 1.046 1.00 82.31 82 HIS A C 1
ATOM 626 O O . HIS A 1 82 ? 7.534 10.301 1.179 1.00 82.31 82 HIS A O 1
ATOM 632 N N . PRO A 1 83 ? 9.384 9.999 -0.063 1.00 81.94 83 PRO A N 1
ATOM 633 C CA . PRO A 1 83 ? 8.670 9.517 -1.254 1.00 81.94 83 PRO A CA 1
ATOM 634 C C . PRO A 1 83 ? 7.638 8.413 -0.974 1.00 81.94 83 PRO A C 1
ATOM 636 O O . PRO A 1 83 ? 6.546 8.422 -1.534 1.00 81.94 83 PRO A O 1
ATOM 639 N N . LEU A 1 84 ? 7.937 7.509 -0.031 1.00 77.00 84 LEU A N 1
ATOM 640 C CA . LEU A 1 84 ? 6.997 6.466 0.413 1.00 77.00 84 LEU A CA 1
ATOM 641 C C . LEU A 1 84 ? 5.683 7.024 0.990 1.00 77.00 84 LEU A C 1
ATOM 643 O O . LEU A 1 84 ? 4.646 6.385 0.877 1.00 77.0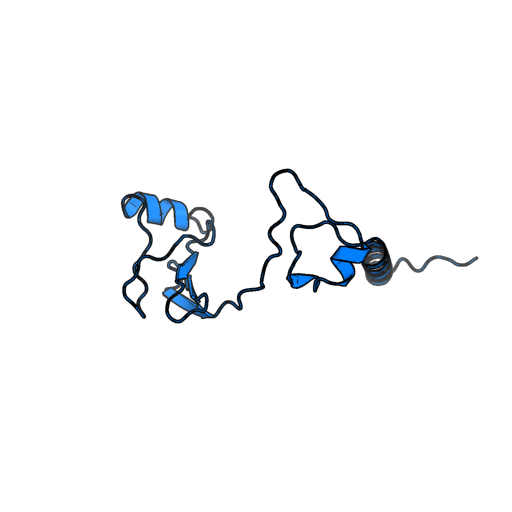0 84 LEU A O 1
ATOM 647 N N . ASN A 1 85 ? 5.696 8.216 1.577 1.00 78.75 85 ASN A N 1
ATOM 648 C CA . ASN A 1 85 ? 4.524 8.819 2.215 1.00 78.75 85 ASN A CA 1
ATOM 649 C C . ASN A 1 85 ? 3.628 9.583 1.222 1.00 78.75 85 ASN A C 1
ATOM 651 O O . ASN A 1 85 ? 2.612 10.151 1.616 1.00 78.75 85 ASN A O 1
ATOM 655 N N . ARG A 1 86 ? 4.011 9.622 -0.061 1.00 83.19 86 ARG A N 1
ATOM 656 C CA . ARG A 1 86 ? 3.318 10.359 -1.127 1.00 83.19 86 ARG A CA 1
ATOM 657 C C . ARG A 1 86 ? 3.200 9.559 -2.425 1.00 83.19 86 ARG A C 1
ATOM 659 O O . ARG A 1 86 ? 3.323 10.119 -3.510 1.00 83.19 86 ARG A O 1
ATOM 666 N N . LEU A 1 87 ? 2.952 8.251 -2.317 1.00 76.56 87 LEU A N 1
ATOM 667 C CA . LEU A 1 87 ? 2.888 7.320 -3.459 1.00 76.56 87 LEU A CA 1
ATOM 668 C C . LEU A 1 87 ? 1.828 7.693 -4.508 1.00 76.56 87 LEU A C 1
ATOM 670 O O . LEU A 1 87 ? 1.955 7.306 -5.665 1.00 76.56 87 LEU A O 1
ATOM 674 N N . HIS A 1 88 ? 0.791 8.431 -4.111 1.00 76.31 88 HIS A N 1
ATOM 675 C CA . HIS A 1 88 ? -0.283 8.880 -5.000 1.00 76.31 88 HIS A CA 1
ATOM 676 C C . HIS A 1 88 ? 0.007 10.217 -5.694 1.00 76.31 88 HIS A C 1
ATOM 678 O O . HIS A 1 88 ? -0.760 10.624 -6.564 1.00 76.31 88 HIS A O 1
ATOM 684 N N . LEU A 1 89 ? 1.091 10.903 -5.320 1.00 82.44 89 LEU A N 1
ATOM 685 C CA . LEU A 1 89 ? 1.478 12.166 -5.938 1.00 82.44 89 LEU A CA 1
ATOM 686 C C . LEU A 1 89 ? 2.430 11.917 -7.104 1.00 82.44 89 LEU A C 1
ATOM 688 O O . LEU A 1 89 ? 3.268 11.012 -7.036 1.00 82.44 89 LEU A O 1
ATOM 692 N N . PRO A 1 90 ? 2.372 12.744 -8.158 1.00 87.69 90 PRO A N 1
ATOM 693 C CA . PRO A 1 90 ? 3.374 12.674 -9.201 1.00 87.69 90 PRO A CA 1
ATOM 694 C C . PRO A 1 90 ? 4.770 12.960 -8.614 1.00 87.69 90 PRO A C 1
ATOM 696 O O . PRO A 1 90 ? 4.915 13.837 -7.750 1.00 87.69 90 PRO A O 1
ATOM 699 N N . PRO A 1 91 ? 5.809 12.250 -9.089 1.00 87.75 91 PRO A N 1
ATOM 700 C CA . PRO A 1 91 ? 7.186 12.465 -8.653 1.00 87.75 91 PRO A CA 1
ATOM 701 C C . PRO A 1 91 ? 7.651 13.894 -8.950 1.00 87.75 91 PRO A C 1
ATOM 703 O O . PRO A 1 91 ? 7.150 14.540 -9.880 1.00 87.75 91 PRO A O 1
ATOM 706 N N . THR A 1 92 ? 8.633 14.371 -8.187 1.00 93.06 92 THR A N 1
ATOM 707 C CA . THR A 1 92 ? 9.291 15.658 -8.461 1.00 93.06 92 THR A CA 1
ATOM 708 C C . THR A 1 92 ? 10.020 15.622 -9.805 1.00 93.06 92 THR A C 1
ATOM 710 O O . THR A 1 92 ? 10.270 14.550 -10.360 1.00 93.06 92 THR A O 1
ATOM 713 N N . ALA A 1 93 ? 10.378 16.783 -10.357 1.00 91.69 93 ALA A N 1
ATOM 714 C CA . ALA A 1 93 ? 11.179 16.837 -11.582 1.00 91.69 93 ALA A CA 1
ATOM 715 C C . ALA A 1 93 ? 12.498 16.056 -11.453 1.00 91.69 93 ALA A C 1
ATOM 717 O O . ALA A 1 93 ? 12.818 15.246 -12.314 1.00 91.69 93 ALA A O 1
ATOM 718 N N . GLU A 1 94 ? 13.189 16.225 -10.329 1.00 90.31 94 GLU A N 1
ATOM 719 C CA . GLU A 1 94 ? 14.451 15.544 -10.027 1.00 90.31 94 GLU A CA 1
ATOM 720 C C . GLU A 1 94 ? 14.288 14.018 -9.951 1.00 90.31 94 GLU A C 1
ATOM 722 O O . GLU A 1 94 ? 15.083 13.272 -10.519 1.00 90.31 94 GLU A O 1
ATOM 727 N N . GLU A 1 95 ? 13.215 13.540 -9.314 1.00 89.56 95 GLU A N 1
ATOM 728 C CA . GLU A 1 95 ? 12.892 12.112 -9.268 1.00 89.56 95 GLU A CA 1
ATOM 729 C C . GLU A 1 95 ? 12.589 11.562 -10.662 1.00 89.56 95 GLU A C 1
ATOM 731 O O . GLU A 1 95 ? 13.074 10.490 -11.020 1.00 89.56 95 GLU A O 1
ATOM 736 N N . ARG A 1 96 ? 11.816 12.295 -11.476 1.00 91.00 96 ARG A N 1
ATOM 737 C CA . ARG A 1 96 ? 11.529 11.894 -12.862 1.00 91.00 96 ARG A CA 1
ATOM 738 C C . ARG A 1 96 ? 12.801 11.776 -13.688 1.00 91.00 96 ARG A C 1
ATOM 740 O O . ARG A 1 96 ? 12.946 10.788 -14.405 1.00 91.00 96 ARG A O 1
ATOM 747 N N . ASP A 1 97 ? 13.701 12.745 -13.573 1.00 91.75 97 ASP A N 1
ATOM 748 C CA . ASP A 1 97 ? 14.962 12.756 -14.311 1.00 91.75 97 ASP A CA 1
ATOM 749 C C . ASP A 1 97 ? 15.855 11.588 -13.883 1.00 91.75 97 ASP A C 1
ATOM 751 O O . ASP A 1 97 ? 16.381 10.868 -14.737 1.00 91.75 97 ASP A O 1
ATOM 755 N N . PHE A 1 98 ? 15.937 11.325 -12.575 1.00 90.81 98 PHE A N 1
ATOM 756 C CA . PHE A 1 98 ? 16.635 10.163 -12.031 1.00 90.81 98 PHE A CA 1
ATOM 757 C C . PHE A 1 98 ? 16.062 8.845 -12.572 1.00 90.81 98 PHE A C 1
ATOM 759 O O . PHE A 1 98 ? 16.809 8.006 -13.077 1.00 90.81 98 PHE A O 1
ATOM 766 N N . PHE A 1 99 ? 14.738 8.658 -12.531 1.00 86.88 99 PHE A N 1
ATOM 767 C CA . PHE A 1 99 ? 14.106 7.443 -13.053 1.00 86.88 99 PHE A CA 1
ATOM 768 C C . PHE A 1 99 ? 14.302 7.296 -14.565 1.00 86.88 99 PHE A C 1
ATOM 770 O O . PHE A 1 99 ? 14.570 6.195 -15.045 1.00 86.88 99 PHE A O 1
ATOM 777 N N . ALA A 1 100 ? 14.209 8.388 -15.324 1.00 88.25 100 ALA A N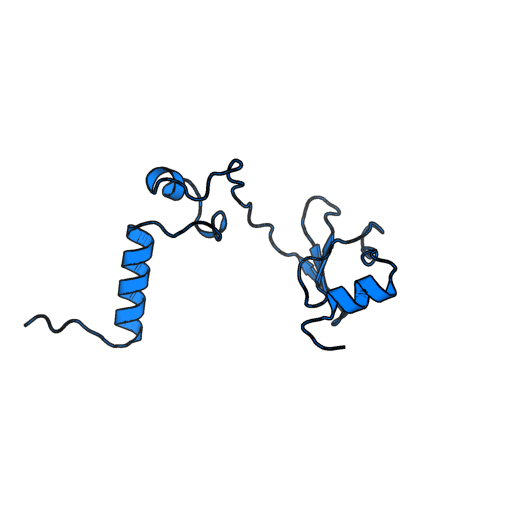 1
ATOM 778 C CA . ALA A 1 100 ? 14.447 8.378 -16.763 1.00 88.25 100 ALA A CA 1
ATOM 779 C C . ALA A 1 100 ? 15.902 8.021 -17.101 1.00 88.25 100 ALA A C 1
ATOM 781 O O . ALA A 1 100 ? 16.154 7.300 -18.067 1.00 88.25 100 ALA A O 1
ATOM 782 N N . GLN A 1 101 ? 16.870 8.498 -16.315 1.00 89.50 101 GLN A N 1
ATOM 783 C CA . GLN A 1 101 ? 18.272 8.119 -16.462 1.00 89.50 101 GLN A CA 1
ATOM 784 C C . GLN A 1 101 ? 18.495 6.642 -16.121 1.00 89.50 101 GLN A C 1
ATOM 786 O O . GLN A 1 101 ? 19.029 5.910 -16.951 1.00 89.50 101 GLN A O 1
ATOM 791 N N . ALA A 1 102 ? 18.009 6.183 -14.968 1.00 88.00 102 ALA A N 1
ATOM 792 C CA . ALA A 1 102 ? 18.139 4.789 -14.552 1.00 88.00 102 ALA A CA 1
ATOM 793 C C . ALA A 1 102 ? 17.515 3.818 -15.573 1.00 88.00 102 ALA A C 1
ATOM 795 O O . ALA A 1 102 ? 18.078 2.766 -15.866 1.00 88.00 102 ALA A O 1
ATOM 796 N N . LEU A 1 103 ? 16.370 4.178 -16.165 1.00 87.88 103 LEU A N 1
ATOM 797 C CA . LEU A 1 103 ? 15.734 3.376 -17.212 1.00 87.88 103 LEU A CA 1
ATOM 798 C C . LEU A 1 103 ? 16.552 3.330 -18.509 1.00 87.88 103 LEU A C 1
ATOM 800 O O . LEU A 1 103 ? 16.582 2.277 -19.143 1.00 87.88 103 LEU A O 1
ATOM 804 N N . ARG A 1 104 ? 17.216 4.426 -18.900 1.00 87.12 104 ARG A N 1
ATOM 805 C CA . ARG A 1 104 ? 18.128 4.440 -20.059 1.00 87.12 104 ARG A CA 1
ATOM 806 C C . ARG A 1 104 ? 19.337 3.538 -19.825 1.00 87.12 104 ARG A C 1
ATOM 808 O O . ARG A 1 104 ? 19.640 2.697 -20.668 1.00 87.12 104 ARG A O 1
ATOM 815 N N . GLU A 1 105 ? 19.956 3.639 -18.650 1.00 87.00 105 GLU A N 1
ATOM 816 C CA . GLU A 1 105 ? 21.096 2.800 -18.259 1.00 87.00 105 GLU A CA 1
ATOM 817 C C . GLU A 1 105 ? 20.727 1.309 -18.248 1.00 87.00 105 GLU A C 1
ATOM 819 O O . GLU A 1 105 ? 21.435 0.486 -18.826 1.00 87.00 105 GLU A O 1
ATOM 824 N N . LEU A 1 106 ? 19.569 0.954 -17.677 1.00 82.31 106 LEU A N 1
ATOM 825 C CA . LEU A 1 106 ? 19.070 -0.426 -17.661 1.00 82.31 106 LEU A CA 1
ATOM 826 C C . LEU A 1 106 ? 18.742 -0.972 -19.056 1.00 82.31 106 LEU A C 1
ATOM 828 O O . LEU A 1 106 ? 18.846 -2.177 -19.283 1.00 82.31 106 LEU A O 1
ATOM 832 N N . ARG A 1 107 ? 18.337 -0.108 -19.991 1.00 85.25 107 ARG A N 1
ATOM 833 C CA . ARG A 1 107 ? 18.067 -0.478 -21.389 1.00 85.25 107 ARG A CA 1
ATOM 834 C C . ARG A 1 107 ? 19.332 -0.557 -22.245 1.00 85.25 107 ARG A C 1
ATOM 836 O O . ARG A 1 107 ? 19.240 -0.964 -23.398 1.00 85.25 107 ARG A O 1
ATOM 843 N N . GLY A 1 108 ? 20.496 -0.203 -21.696 1.00 75.06 108 GLY A N 1
ATOM 844 C CA . GLY A 1 108 ? 21.748 -0.130 -22.448 1.00 75.06 108 GLY A CA 1
ATOM 845 C C . GLY A 1 108 ? 21.781 1.021 -23.456 1.00 75.06 108 GLY A C 1
ATOM 846 O O . GLY A 1 108 ? 22.623 1.023 -24.350 1.00 75.06 108 GLY A O 1
ATOM 847 N N . GLU A 1 109 ? 20.880 1.997 -23.322 1.00 64.25 109 GLU A N 1
ATOM 848 C CA . GLU A 1 109 ? 20.856 3.220 -24.123 1.00 64.25 109 GLU A CA 1
ATOM 849 C C . GLU A 1 109 ? 21.867 4.206 -23.524 1.00 64.25 109 GLU A C 1
ATOM 851 O O . GLU A 1 109 ? 21.511 5.186 -22.868 1.00 64.25 109 GLU A O 1
ATOM 856 N N . PHE A 1 110 ? 23.155 3.919 -23.707 1.00 58.53 110 PHE A N 1
ATOM 857 C CA . PHE A 1 110 ? 24.185 4.933 -23.519 1.00 58.53 110 PHE A CA 1
ATOM 858 C C . PHE A 1 110 ? 23.995 5.964 -24.628 1.00 58.53 110 PHE A C 1
ATOM 860 O O . PHE A 1 110 ? 23.982 5.609 -25.805 1.00 58.53 110 PHE A O 1
ATOM 867 N N . GLY A 1 111 ? 23.781 7.227 -24.258 1.00 55.94 111 GLY A N 1
ATOM 868 C CA . GLY A 1 111 ? 23.810 8.303 -25.237 1.00 55.94 111 GLY A CA 1
ATOM 869 C C . GLY A 1 111 ? 25.158 8.264 -25.947 1.00 55.94 111 GLY A C 1
ATOM 870 O O . GLY A 1 111 ? 26.191 8.369 -25.289 1.00 55.94 111 GLY A O 1
ATOM 871 N N . ASP A 1 112 ? 25.139 8.073 -27.265 1.00 51.94 112 ASP A N 1
ATOM 872 C CA . ASP A 1 112 ? 26.273 8.387 -28.126 1.00 51.94 112 ASP A CA 1
ATOM 873 C C . ASP A 1 112 ? 26.569 9.883 -27.945 1.00 51.94 112 ASP A C 1
ATOM 875 O O . ASP A 1 112 ? 25.929 10.743 -28.552 1.00 51.94 112 ASP A O 1
ATOM 879 N N . GLU A 1 113 ? 27.509 10.210 -27.060 1.00 52.94 113 GLU A N 1
ATOM 880 C CA . GLU A 1 113 ? 28.212 11.485 -27.114 1.00 52.94 113 GLU A CA 1
ATOM 881 C C . GLU A 1 113 ? 29.209 11.393 -28.278 1.00 52.94 113 GLU A C 1
ATOM 883 O O . GLU A 1 113 ? 30.312 10.863 -28.137 1.00 52.94 113 GLU A O 1
ATOM 888 N N . SER A 1 114 ? 28.767 11.851 -29.456 1.00 44.28 114 SER A N 1
ATOM 889 C CA . SER A 1 114 ? 29.603 12.164 -30.626 1.00 44.28 114 SER A CA 1
ATOM 890 C C . SER A 1 114 ? 29.696 13.671 -30.821 1.00 44.28 114 SER A C 1
ATOM 892 O O . SER A 1 114 ? 28.630 14.325 -30.762 1.00 44.28 114 SER A O 1
#

Solvent-accessible surface area (backbone atoms only — not comparable to full-atom values): 6968 Å² total; per-residue (Å²): 132,57,66,76,45,30,27,56,54,47,26,67,75,53,76,71,44,52,61,62,34,90,87,76,62,46,73,19,45,76,72,50,44,60,20,33,26,35,32,59,71,92,83,45,48,33,38,34,32,72,78,80,69,47,77,46,81,48,82,78,65,65,68,71,82,66,60,91,94,54,80,74,75,58,57,74,61,49,73,78,44,61,67,80,29,43,75,89,42,79,73,41,72,69,53,48,51,52,51,55,48,53,52,30,59,75,70,66,54,69,79,84,87,123

pLDDT: mean 79.21, std 10.88, range [44.28, 93.06]

Mean predicted aligned error: 13.52 Å

Foldseek 3Di:
DDQQQQCVVVCVVVVNWADADPVPRDTWDDPHRRQWTWDCPPNFIWIARPVVRDIDGDGPLAADDDPPPDQEDDQVVVVVPDCSNHVSHDHHPVVVVVVVVVVCVVVVVDPPPD

Secondary structure (DSSP, 8-state):
--STTHHHHHHHHHTSPPPBPTTT-PBPEE-SSSSEEEE-GGGS-EEEETTT--EEEPP-----PPPTT-----HHHHHHS-GGGGTTSPPPHHHHHHHHHHHHHHTT------

Radius of gyration: 20.29 Å; Cα contacts (8 Å, |Δi|>4): 134; chains: 1; bounding box: 53×40×50 Å

Sequence (114 aa):
MGYWDATDNFLAGSGGRGPRCPACGEEMFPEDDHGRFICFCGGRGKTHDVVSGETREIPRIPQVELPEGVTDLPDEEKRSIHPLNRLHLPPTAEERDFFAQALRELRGEFGDES

Nearest PDB structures (foldseek):
  8ro0-assembly1_TF  TM=5.179E-01  e=8.556E-01  Caenorhabditis elegans
  5yzm-assembly1_C  TM=6.403E-01  e=1.856E+00  Deinococcus radiodurans R1 = ATCC 13939 = DSM 20539
  2e45-assembly1_A  TM=5.299E-01  e=1.038E+00  Homo sapiens
  8gao-assembly1_G  TM=3.225E-01  e=8.021E-01  Escherichia phage T4
  8fpi-assembly1_A  TM=6.591E-01  e=4.887E+00  Human respiratory syncytial virus A2